Protein AF-A0A828ZW16-F1 (afdb_monomer)

Sequence (106 aa):
MQPLSSSRPSEVTFSFKDADPEKELSNQLIKENEEFAVMDPSVPLDSPTNNEVGSEIEKIVIDATVQYIMGQLDEEGFKKAVEDWKAQGGDRITQEYEEAYKAAAQ

Structure (mmCIF, N/CA/C/O backbone):
data_AF-A0A828ZW16-F1
#
_entry.id   AF-A0A828ZW16-F1
#
loop_
_atom_site.group_PDB
_atom_site.id
_atom_site.type_symbol
_atom_site.label_atom_id
_atom_site.label_alt_id
_atom_site.label_comp_id
_atom_site.label_asym_id
_atom_site.label_entity_id
_atom_site.label_seq_id
_atom_site.pdbx_PDB_ins_code
_atom_site.Cartn_x
_atom_site.Cartn_y
_atom_site.Cartn_z
_atom_site.occupancy
_atom_site.B_iso_or_equiv
_atom_site.auth_seq_id
_atom_site.auth_comp_id
_atom_site.auth_asym_id
_atom_site.auth_atom_id
_atom_site.pdbx_PDB_model_num
ATOM 1 N N . 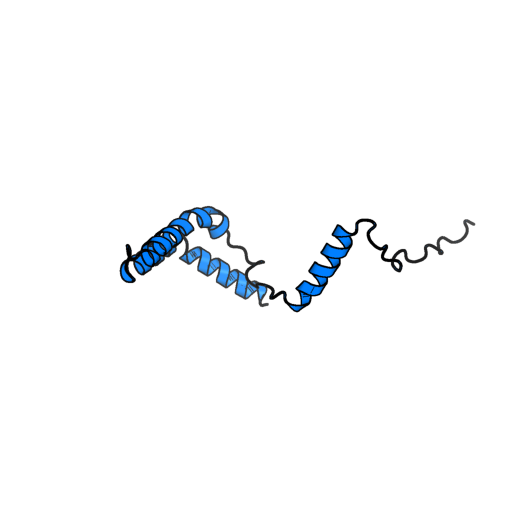MET A 1 1 ? 35.240 14.935 -58.273 1.00 38.41 1 MET A N 1
ATOM 2 C CA . MET A 1 1 ? 34.733 13.613 -57.855 1.00 38.41 1 MET A CA 1
ATOM 3 C C . MET A 1 1 ? 35.376 13.272 -56.520 1.00 38.41 1 MET A C 1
ATOM 5 O O . MET A 1 1 ? 36.554 12.942 -56.503 1.00 38.41 1 MET A O 1
ATOM 9 N N . GLN A 1 2 ? 34.672 13.473 -55.405 1.00 46.41 2 GLN A N 1
ATOM 10 C CA . GLN A 1 2 ? 35.172 13.051 -54.091 1.00 46.41 2 GLN A CA 1
ATOM 11 C C . GLN A 1 2 ? 35.062 11.519 -53.986 1.00 46.41 2 GLN A C 1
ATOM 13 O O . GLN A 1 2 ? 34.013 10.980 -54.346 1.00 46.41 2 GLN A O 1
ATOM 18 N N . PRO A 1 3 ? 36.111 10.803 -53.548 1.00 45.75 3 PRO A N 1
ATOM 19 C CA . PRO A 1 3 ? 36.060 9.353 -53.437 1.00 45.75 3 PRO A CA 1
ATOM 20 C C . PRO A 1 3 ? 35.247 8.922 -52.206 1.00 45.75 3 PRO A C 1
ATOM 22 O O . PRO A 1 3 ? 35.577 9.255 -51.074 1.00 45.75 3 PRO A O 1
ATOM 25 N N . LEU A 1 4 ? 34.165 8.191 -52.486 1.00 44.47 4 LEU A N 1
ATOM 26 C CA . LEU A 1 4 ? 33.538 7.116 -51.707 1.00 44.47 4 LEU A CA 1
ATOM 27 C C . LEU A 1 4 ? 33.628 7.206 -50.172 1.00 44.47 4 LEU A C 1
ATOM 29 O O . LEU A 1 4 ? 34.435 6.549 -49.516 1.00 44.47 4 LEU A O 1
ATOM 33 N N . SER A 1 5 ? 32.647 7.908 -49.605 1.00 50.31 5 SER A N 1
ATOM 34 C CA . SER A 1 5 ? 32.112 7.652 -48.265 1.00 50.31 5 SER A CA 1
ATOM 35 C C . SER A 1 5 ? 31.460 6.260 -48.217 1.00 50.31 5 SER A C 1
ATOM 37 O O . SER A 1 5 ? 30.242 6.148 -48.298 1.00 50.31 5 SER A O 1
ATOM 39 N N . SER A 1 6 ? 32.249 5.185 -48.147 1.00 52.78 6 SER A N 1
ATOM 40 C CA . SER A 1 6 ? 31.701 3.823 -47.990 1.00 52.78 6 SER A CA 1
ATOM 41 C C . SER A 1 6 ? 32.503 2.907 -47.064 1.00 52.78 6 SER A C 1
ATOM 43 O O . SER A 1 6 ? 32.148 1.742 -46.917 1.00 52.78 6 SER A O 1
ATOM 45 N N . SER A 1 7 ? 33.539 3.403 -46.391 1.00 54.72 7 SER A N 1
ATOM 46 C CA . SER A 1 7 ? 34.350 2.566 -45.499 1.00 54.72 7 SER A CA 1
ATOM 47 C C . SER A 1 7 ? 34.401 3.128 -44.089 1.00 54.72 7 SER A C 1
ATOM 49 O O . SER A 1 7 ? 35.480 3.299 -43.534 1.00 54.72 7 SER A O 1
ATOM 51 N N . ARG A 1 8 ? 33.240 3.412 -43.489 1.00 58.62 8 ARG A N 1
ATOM 52 C CA . ARG A 1 8 ? 33.133 3.267 -42.035 1.00 58.62 8 ARG A CA 1
ATOM 53 C C . ARG A 1 8 ? 32.758 1.806 -41.789 1.00 58.62 8 ARG A C 1
ATOM 55 O O . ARG A 1 8 ? 31.614 1.451 -42.069 1.00 58.62 8 ARG A O 1
ATOM 62 N N . PRO A 1 9 ? 33.695 0.941 -41.355 1.00 56.16 9 PRO A N 1
ATOM 63 C CA . PRO A 1 9 ? 33.322 -0.359 -40.818 1.00 56.16 9 PRO A CA 1
ATOM 64 C C . PRO A 1 9 ? 32.303 -0.116 -39.703 1.00 56.16 9 PRO A C 1
ATOM 66 O O . PRO A 1 9 ? 32.432 0.867 -38.972 1.00 56.16 9 PRO A O 1
ATOM 69 N N . SER A 1 10 ? 31.282 -0.961 -39.587 1.00 55.34 10 SER A N 1
ATOM 70 C CA . SER A 1 10 ? 30.358 -0.893 -38.457 1.00 55.34 10 SER A CA 1
ATOM 71 C C . SER A 1 10 ? 31.162 -0.974 -37.159 1.00 55.34 10 SER A C 1
ATOM 73 O O . SER A 1 10 ? 31.774 -2.002 -36.870 1.00 55.34 10 SER A O 1
ATOM 75 N N . GLU A 1 11 ? 31.168 0.109 -36.390 1.00 52.50 11 GLU A N 1
ATOM 76 C CA . GLU A 1 11 ? 31.853 0.261 -35.101 1.00 52.50 11 GLU A CA 1
ATOM 77 C C . GLU A 1 11 ? 31.112 -0.505 -33.988 1.00 52.50 11 GLU A C 1
ATOM 79 O O . GLU A 1 11 ? 30.856 0.013 -32.911 1.00 52.50 11 GLU A O 1
ATOM 84 N N . VAL A 1 12 ? 30.671 -1.735 -34.271 1.00 52.81 12 VAL A N 1
ATOM 85 C CA . VAL A 1 12 ? 29.868 -2.552 -33.348 1.00 52.81 12 VAL A CA 1
ATOM 86 C C . VAL A 1 12 ? 30.278 -4.024 -33.433 1.00 52.81 12 VAL A C 1
ATOM 88 O O . VAL A 1 12 ? 29.447 -4.915 -33.567 1.00 52.81 12 VAL A O 1
ATOM 91 N N . THR A 1 13 ? 31.578 -4.314 -33.405 1.00 50.50 13 THR A N 1
ATOM 92 C CA . THR A 1 13 ? 32.057 -5.708 -33.281 1.00 50.50 13 THR A CA 1
ATOM 93 C C . THR A 1 13 ? 33.160 -5.906 -32.246 1.00 50.50 13 THR A C 1
ATOM 95 O O . THR A 1 13 ? 33.624 -7.030 -32.081 1.00 50.50 13 THR A O 1
ATOM 98 N N . PHE A 1 14 ? 33.572 -4.866 -31.513 1.00 55.44 14 PHE A N 1
ATOM 99 C CA . PHE A 1 14 ? 34.540 -5.004 -30.422 1.00 55.44 14 PHE A CA 1
ATOM 100 C C . PHE A 1 14 ? 33.969 -4.403 -29.138 1.00 55.44 14 PHE A C 1
ATOM 102 O O . PHE A 1 14 ? 34.013 -3.196 -28.925 1.00 55.44 14 PHE A O 1
ATOM 109 N N .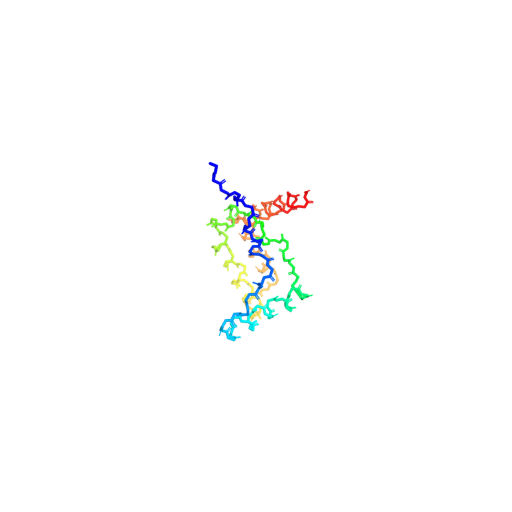 SER A 1 15 ? 33.403 -5.262 -28.289 1.00 57.38 15 SER A N 1
ATOM 110 C CA . SER A 1 15 ? 33.118 -4.901 -26.902 1.00 57.38 15 SER A CA 1
ATOM 111 C C . SER A 1 15 ? 34.456 -4.837 -26.176 1.00 57.38 15 SER A C 1
ATOM 113 O O . SER A 1 15 ? 35.098 -5.868 -25.968 1.00 57.38 15 SER A O 1
ATOM 115 N N . PHE A 1 16 ? 34.924 -3.633 -25.857 1.00 60.91 16 PHE A N 1
ATOM 116 C CA . PHE A 1 16 ? 36.130 -3.474 -25.054 1.00 60.91 16 PHE A CA 1
ATOM 117 C C . PHE A 1 16 ? 35.874 -4.043 -23.657 1.00 60.91 16 PHE A C 1
ATOM 119 O O . PHE A 1 16 ? 34.819 -3.819 -23.069 1.00 60.91 16 PHE A O 1
ATOM 126 N N . LYS A 1 17 ? 36.836 -4.813 -23.150 1.00 56.81 17 LYS A N 1
ATOM 127 C CA . LYS A 1 17 ? 36.849 -5.252 -21.756 1.00 56.81 17 LYS A CA 1
ATOM 128 C C . LYS A 1 17 ? 37.041 -3.999 -20.898 1.00 56.81 17 LYS A C 1
ATOM 130 O O . LYS A 1 17 ? 37.976 -3.241 -21.170 1.00 56.81 17 LYS A O 1
ATOM 135 N N . ASP A 1 18 ? 36.146 -3.742 -19.946 1.00 61.41 18 ASP A N 1
ATOM 136 C CA . ASP A 1 18 ? 36.262 -2.572 -19.073 1.00 61.41 18 ASP A CA 1
ATOM 137 C C . ASP A 1 18 ? 37.625 -2.599 -18.364 1.00 61.41 18 ASP A C 1
ATOM 139 O O . ASP A 1 18 ? 38.047 -3.623 -17.835 1.00 61.41 18 ASP A O 1
ATOM 143 N N . ALA A 1 19 ? 38.349 -1.476 -18.382 1.00 64.94 19 ALA A N 1
ATOM 144 C CA . ALA A 1 19 ? 39.686 -1.388 -17.782 1.00 64.94 19 ALA A CA 1
ATOM 145 C C . ALA A 1 19 ? 39.661 -1.476 -16.243 1.00 64.94 19 ALA A C 1
ATOM 147 O O . ALA A 1 19 ? 40.706 -1.617 -15.610 1.00 64.94 19 ALA A O 1
ATOM 148 N N . ASP A 1 20 ? 38.468 -1.360 -15.663 1.00 73.62 20 ASP A N 1
ATOM 149 C CA . ASP A 1 20 ? 38.212 -1.415 -14.236 1.00 73.62 20 ASP A CA 1
ATOM 150 C C . ASP A 1 20 ? 37.639 -2.799 -13.874 1.00 73.62 20 ASP A C 1
ATOM 152 O O . ASP A 1 20 ? 36.508 -3.111 -14.270 1.00 73.6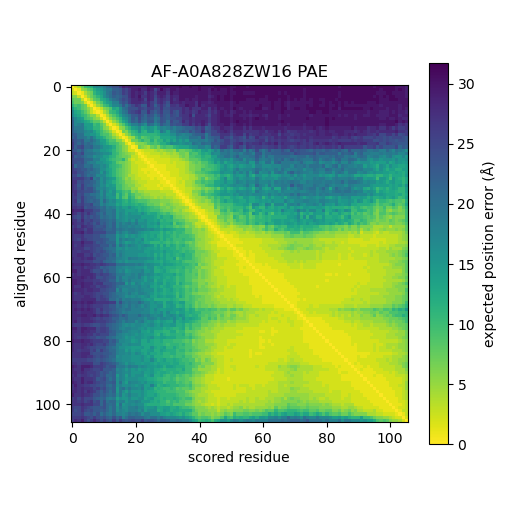2 20 ASP A O 1
ATOM 156 N N . PRO A 1 21 ? 38.394 -3.643 -13.146 1.00 77.88 21 PRO A N 1
ATOM 157 C CA . PRO A 1 21 ? 37.961 -4.995 -12.804 1.00 77.88 21 PRO A CA 1
ATOM 158 C C . PRO A 1 21 ? 36.667 -5.017 -11.977 1.00 77.88 21 PRO A C 1
ATOM 160 O O . PRO A 1 21 ? 35.932 -6.001 -12.038 1.00 77.88 21 PRO A O 1
ATOM 163 N N . GLU A 1 22 ? 36.345 -3.944 -11.247 1.00 76.12 22 GLU A N 1
ATOM 164 C CA . GLU A 1 22 ? 35.095 -3.853 -10.483 1.00 76.12 22 GLU A CA 1
ATOM 165 C C . GLU A 1 22 ? 33.876 -3.677 -11.394 1.00 76.12 22 GLU A C 1
ATOM 167 O O . GLU A 1 22 ? 32.820 -4.260 -11.144 1.00 76.12 22 GLU A O 1
ATOM 172 N N . LYS A 1 23 ? 34.019 -2.924 -12.490 1.00 76.00 23 LYS A N 1
ATOM 173 C CA . LYS A 1 23 ? 32.945 -2.750 -13.479 1.00 76.00 23 LYS A CA 1
ATOM 174 C C . LYS A 1 23 ? 32.698 -4.025 -14.263 1.00 76.00 23 LYS A C 1
ATOM 176 O O . LYS A 1 23 ? 31.546 -4.382 -14.497 1.00 76.00 23 LYS A O 1
ATOM 181 N N . GLU A 1 24 ? 33.764 -4.736 -14.617 1.00 79.25 24 GLU A N 1
ATOM 182 C CA . GLU A 1 24 ? 33.634 -6.030 -15.278 1.00 79.25 24 GLU A CA 1
ATOM 183 C C . GLU A 1 24 ? 32.938 -7.052 -14.368 1.00 79.25 24 GLU A C 1
ATOM 185 O O . GLU A 1 24 ? 32.022 -7.741 -14.816 1.00 79.25 24 GLU A O 1
ATOM 190 N N . LEU A 1 25 ? 33.310 -7.097 -13.084 1.00 80.38 25 LEU A N 1
ATOM 191 C CA . LEU A 1 25 ? 32.654 -7.951 -12.096 1.00 80.38 25 LEU A CA 1
ATOM 192 C C . LEU A 1 25 ? 31.179 -7.571 -11.910 1.00 80.38 25 LEU A C 1
ATOM 194 O O . LEU A 1 25 ? 30.322 -8.448 -11.911 1.00 80.38 25 LEU A O 1
ATOM 198 N N . SER A 1 26 ? 30.865 -6.278 -11.811 1.00 80.75 26 SER A N 1
ATOM 199 C CA . SER A 1 26 ? 29.482 -5.793 -11.735 1.00 80.75 26 SER A CA 1
ATOM 200 C C . SER A 1 26 ? 28.654 -6.245 -12.943 1.00 80.75 26 SER A C 1
ATOM 202 O O . SER A 1 26 ? 27.572 -6.803 -12.780 1.00 80.75 26 SER A O 1
ATOM 204 N N . ASN A 1 27 ? 29.189 -6.099 -14.159 1.00 81.56 27 ASN A N 1
ATOM 205 C CA . ASN A 1 27 ? 28.510 -6.520 -15.386 1.00 81.56 27 ASN A CA 1
ATOM 206 C C . ASN A 1 27 ? 28.298 -8.044 -15.446 1.00 81.56 27 ASN A C 1
ATOM 208 O O . ASN A 1 27 ? 27.254 -8.499 -15.913 1.00 81.56 27 ASN A O 1
ATOM 212 N N . GLN A 1 28 ? 29.262 -8.836 -14.964 1.00 82.62 28 GLN A N 1
ATOM 213 C CA . GLN A 1 28 ? 29.116 -10.292 -14.849 1.00 82.62 28 GLN A CA 1
ATOM 214 C C . GLN A 1 28 ? 28.021 -10.662 -13.845 1.00 82.62 28 GLN A C 1
ATOM 216 O O . GLN A 1 28 ? 27.138 -11.442 -14.183 1.00 82.62 28 GLN A O 1
ATOM 221 N N . LEU A 1 29 ? 28.020 -10.044 -12.662 1.00 83.06 29 LEU A N 1
ATOM 222 C CA . LEU A 1 29 ? 27.017 -10.289 -11.624 1.00 83.06 29 LEU A CA 1
ATOM 223 C C . LEU A 1 29 ? 25.609 -9.864 -12.057 1.00 83.06 29 LEU A C 1
ATOM 225 O O . LEU A 1 29 ? 24.648 -10.560 -11.751 1.00 83.06 29 LEU A O 1
ATOM 229 N N . ILE A 1 30 ? 25.467 -8.755 -12.790 1.00 81.69 30 ILE A N 1
ATOM 230 C CA . ILE A 1 30 ? 24.179 -8.342 -13.372 1.00 81.69 30 ILE A CA 1
ATOM 231 C C . ILE A 1 30 ? 23.674 -9.419 -14.335 1.00 81.69 30 ILE A C 1
ATOM 233 O O . ILE A 1 30 ? 22.520 -9.823 -14.233 1.00 81.69 30 ILE A O 1
ATOM 237 N N . LYS A 1 31 ? 24.544 -9.923 -15.217 1.00 81.69 31 LYS A N 1
ATOM 238 C CA . LYS A 1 31 ? 24.192 -10.956 -16.195 1.00 81.69 31 LYS A CA 1
ATOM 239 C C . LYS A 1 31 ? 23.852 -12.299 -15.546 1.00 81.69 31 LYS A C 1
ATOM 241 O O . LYS A 1 31 ? 22.917 -12.959 -15.975 1.00 81.69 31 LYS A O 1
ATOM 246 N N . GLU A 1 32 ? 24.589 -12.707 -14.518 1.00 82.50 32 GLU A N 1
ATOM 247 C CA . GLU A 1 32 ? 24.265 -13.907 -13.737 1.00 82.50 32 GLU A CA 1
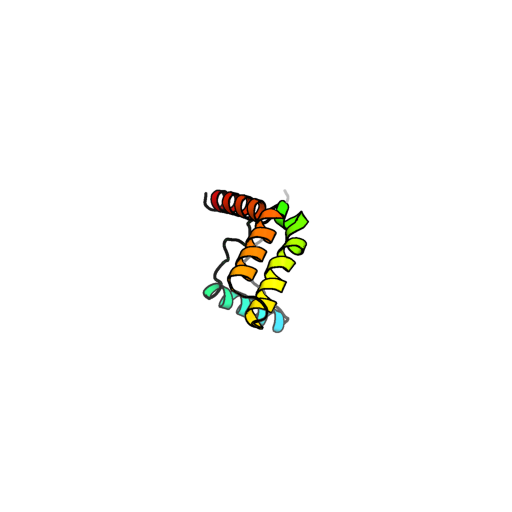ATOM 248 C C . GLU A 1 32 ? 22.936 -13.739 -12.989 1.00 82.50 32 GLU A C 1
ATOM 250 O O . GL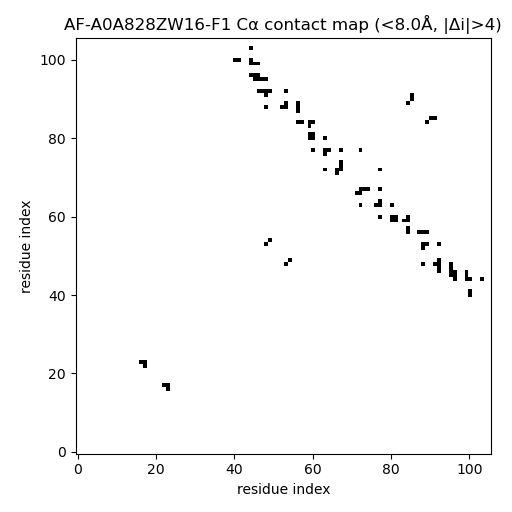U A 1 32 ? 22.130 -14.666 -12.936 1.00 82.50 32 GLU A O 1
ATOM 255 N N . ASN A 1 33 ? 22.661 -12.540 -12.469 1.00 81.31 33 ASN A N 1
ATOM 256 C CA . ASN A 1 33 ? 21.402 -12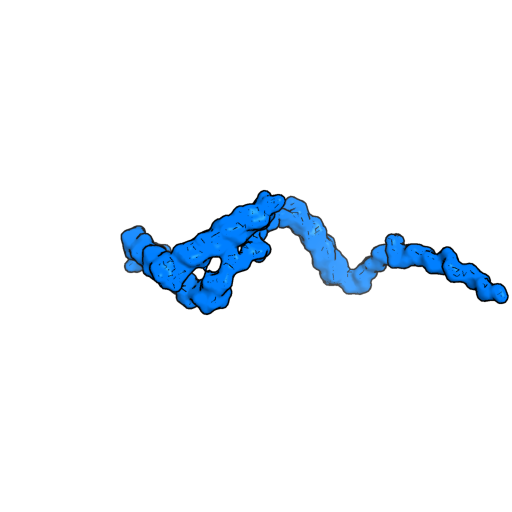.238 -11.797 1.00 81.31 33 ASN A CA 1
ATOM 257 C C . ASN A 1 33 ? 20.192 -12.249 -12.739 1.00 81.31 33 ASN A C 1
ATOM 259 O O . ASN A 1 33 ? 19.094 -12.503 -12.251 1.00 81.31 33 ASN A O 1
ATOM 263 N N . GLU A 1 34 ? 20.347 -12.029 -14.052 1.00 77.69 34 GLU A N 1
ATOM 264 C CA . GLU A 1 34 ? 19.232 -12.126 -15.014 1.00 77.69 34 GLU A CA 1
ATOM 265 C C . GLU A 1 34 ? 18.543 -13.501 -14.967 1.00 77.69 34 GLU A C 1
ATOM 267 O O . GLU A 1 34 ? 17.328 -13.577 -15.133 1.00 77.69 34 GLU A O 1
ATOM 272 N N . GLU A 1 35 ? 19.278 -14.582 -14.675 1.00 77.50 35 GLU A N 1
ATOM 273 C CA . GLU A 1 35 ? 18.714 -15.938 -14.567 1.00 77.50 35 GLU A CA 1
ATOM 274 C C . GLU A 1 35 ? 17.865 -16.143 -13.299 1.00 77.50 35 GLU A C 1
ATOM 276 O O . GLU A 1 35 ? 17.005 -17.026 -13.260 1.00 77.50 35 GLU A O 1
ATOM 281 N N . PHE A 1 36 ? 18.082 -15.321 -12.268 1.00 77.94 36 PHE A N 1
ATOM 282 C CA . PHE A 1 36 ? 17.376 -15.381 -10.982 1.00 77.94 36 PHE A CA 1
ATOM 283 C C . PHE A 1 36 ? 16.389 -14.226 -10.783 1.00 77.94 36 PHE A C 1
ATOM 285 O O . PHE A 1 36 ? 15.601 -14.241 -9.834 1.00 77.94 36 PHE A O 1
ATOM 292 N N . ALA A 1 37 ? 16.429 -13.220 -11.656 1.00 74.19 37 ALA A N 1
ATOM 293 C CA . ALA A 1 37 ? 15.596 -12.038 -11.568 1.00 74.19 37 ALA A CA 1
ATOM 294 C C . ALA A 1 37 ? 14.138 -12.397 -11.876 1.00 74.19 37 ALA A C 1
ATOM 296 O O . ALA A 1 37 ? 13.738 -12.587 -13.024 1.00 74.19 37 ALA A O 1
ATOM 297 N N . VAL A 1 38 ? 13.314 -12.453 -10.832 1.00 74.50 38 VAL A N 1
ATOM 298 C CA . VAL A 1 38 ? 11.860 -12.450 -10.986 1.00 74.50 38 VAL A CA 1
ATOM 299 C C . VAL A 1 38 ? 11.423 -10.999 -11.103 1.00 74.50 38 VAL A C 1
ATOM 301 O O . VAL A 1 38 ? 11.535 -10.228 -10.152 1.00 74.50 38 VAL A O 1
ATOM 304 N N . M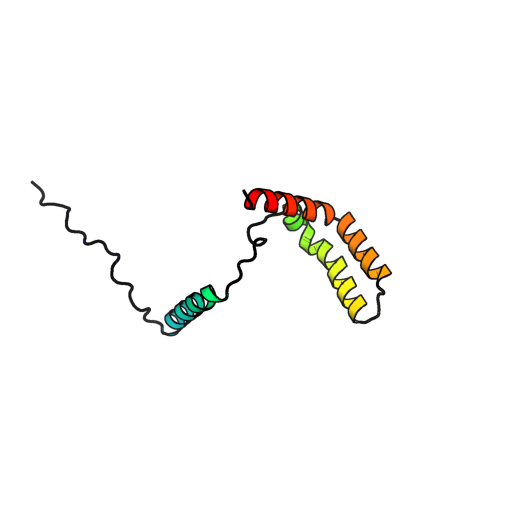ET A 1 39 ? 10.964 -10.619 -12.293 1.00 69.31 39 MET A N 1
ATOM 305 C CA . MET A 1 39 ? 10.519 -9.257 -12.556 1.00 69.31 39 MET A CA 1
ATOM 306 C C . MET A 1 39 ? 9.175 -9.019 -11.869 1.00 69.31 39 MET A C 1
ATOM 308 O O . MET A 1 39 ? 8.207 -9.739 -12.120 1.00 69.31 39 MET A O 1
ATOM 312 N N . ASP A 1 40 ? 9.128 -8.026 -10.987 1.00 72.50 40 ASP A N 1
ATOM 313 C CA . ASP A 1 40 ? 7.908 -7.649 -10.285 1.00 72.50 40 ASP A CA 1
ATOM 314 C C . ASP A 1 40 ? 6.986 -6.862 -11.244 1.00 72.50 40 ASP A C 1
ATOM 316 O O . ASP A 1 40 ? 7.354 -5.773 -11.697 1.00 72.50 40 ASP A O 1
ATOM 320 N N . PRO A 1 41 ? 5.795 -7.396 -11.582 1.00 72.31 41 PRO A N 1
ATOM 321 C CA . PRO A 1 41 ? 4.874 -6.770 -12.528 1.00 72.31 41 PRO A CA 1
ATOM 322 C C . PRO A 1 41 ? 4.214 -5.498 -11.980 1.00 72.31 41 PRO A C 1
ATOM 324 O O . PRO A 1 41 ? 3.544 -4.802 -12.740 1.00 72.31 41 PRO A O 1
ATOM 327 N N . SER A 1 42 ? 4.379 -5.194 -10.688 1.00 71.00 42 SER A N 1
ATOM 328 C CA . SER A 1 42 ? 3.852 -3.983 -10.056 1.00 71.00 42 SER A CA 1
ATOM 329 C C . SER A 1 42 ? 4.788 -2.774 -10.168 1.00 71.00 42 SER A C 1
ATOM 331 O O . SER A 1 42 ? 4.325 -1.643 -10.063 1.00 71.00 42 SER A O 1
ATOM 333 N N . VAL A 1 43 ? 6.077 -2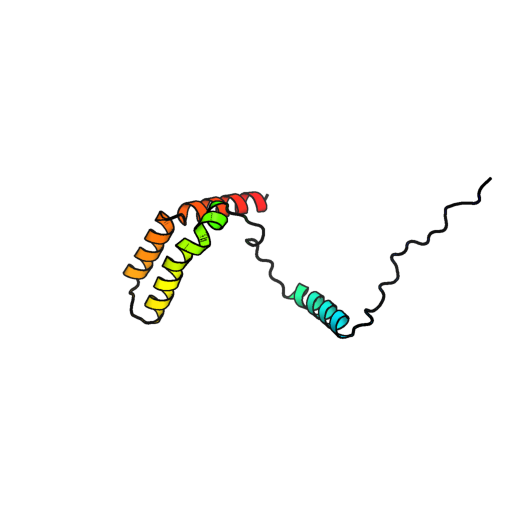.988 -10.470 1.00 71.94 43 VAL A N 1
ATOM 334 C CA . VAL A 1 43 ? 7.092 -1.925 -10.613 1.00 71.94 43 VAL A CA 1
ATOM 335 C C . VAL A 1 43 ? 6.726 -0.836 -11.634 1.00 71.94 43 VAL A C 1
ATOM 337 O O . VAL A 1 43 ? 6.976 0.331 -11.341 1.00 71.94 43 VAL A O 1
ATOM 340 N N . PRO A 1 44 ? 6.163 -1.143 -12.821 1.00 76.69 44 PRO A N 1
ATOM 341 C CA . PRO A 1 44 ? 5.768 -0.104 -13.771 1.00 76.69 44 PRO A CA 1
ATOM 342 C C . PRO A 1 44 ? 4.397 0.518 -13.468 1.00 76.69 44 PRO A C 1
ATOM 344 O O . PRO A 1 44 ? 3.970 1.401 -14.211 1.00 76.69 44 PRO A O 1
ATOM 347 N N . LEU A 1 45 ? 3.672 0.040 -12.452 1.00 82.88 45 LEU A N 1
ATOM 348 C CA . LEU A 1 45 ? 2.329 0.527 -12.160 1.00 82.88 45 LEU A CA 1
ATOM 349 C C . LEU A 1 45 ? 2.404 1.820 -11.355 1.00 82.88 45 LEU A C 1
ATOM 351 O O . LEU A 1 45 ? 3.152 1.919 -10.383 1.00 82.88 45 LEU A O 1
ATOM 355 N N . ASP A 1 46 ? 1.586 2.791 -11.743 1.00 80.50 46 ASP A N 1
ATOM 356 C CA . ASP A 1 46 ? 1.535 4.096 -11.099 1.00 80.50 46 ASP A CA 1
ATOM 357 C C . ASP A 1 46 ? 0.153 4.348 -10.492 1.00 80.50 46 ASP A C 1
ATOM 359 O O . ASP A 1 46 ? -0.872 3.949 -11.048 1.00 80.50 46 ASP A O 1
ATOM 363 N N . SER A 1 47 ? 0.139 5.022 -9.345 1.00 85.56 47 SER A N 1
ATOM 364 C CA . SER A 1 47 ? -1.067 5.430 -8.628 1.00 85.56 47 SER A CA 1
ATOM 365 C C . SER A 1 47 ? -0.883 6.880 -8.173 1.00 85.56 47 SER A C 1
ATOM 367 O O . SER A 1 47 ? -0.084 7.144 -7.267 1.00 85.56 47 SER A O 1
ATOM 369 N N . PRO A 1 48 ? -1.616 7.842 -8.767 1.00 88.62 48 PRO A N 1
ATOM 370 C CA . PRO A 1 48 ? -1.572 9.240 -8.348 1.00 88.62 48 PRO A CA 1
ATOM 371 C C . PRO A 1 48 ? -1.859 9.414 -6.856 1.00 88.62 48 PRO A C 1
ATOM 373 O O . PRO A 1 48 ? -1.156 10.157 -6.174 1.00 88.62 48 PRO A O 1
ATOM 376 N N . THR A 1 49 ? -2.837 8.677 -6.324 1.00 87.25 49 THR A N 1
ATOM 377 C CA . THR A 1 49 ? -3.189 8.762 -4.904 1.00 87.25 49 THR A CA 1
ATOM 378 C C . THR A 1 49 ? -2.062 8.224 -4.019 1.00 87.25 49 THR A C 1
ATOM 380 O O . THR A 1 49 ? -1.768 8.805 -2.973 1.00 87.25 49 THR A O 1
ATOM 383 N N . ASN A 1 50 ? -1.380 7.153 -4.436 1.00 88.69 50 ASN A N 1
ATOM 384 C CA . ASN A 1 50 ? -0.246 6.620 -3.685 1.00 88.69 50 ASN A CA 1
ATOM 385 C C . ASN A 1 50 ? 0.931 7.606 -3.664 1.00 88.69 50 ASN A C 1
ATOM 387 O O . ASN A 1 50 ? 1.566 7.791 -2.626 1.00 88.69 50 ASN A O 1
ATOM 391 N N . ASN A 1 51 ? 1.168 8.301 -4.777 1.00 89.38 51 ASN A N 1
ATOM 392 C CA . ASN A 1 51 ? 2.210 9.324 -4.871 1.00 89.38 51 ASN A CA 1
ATOM 393 C C . ASN A 1 51 ? 1.932 10.535 -3.966 1.00 89.38 51 ASN A C 1
ATOM 395 O O . ASN A 1 51 ? 2.869 11.137 -3.443 1.00 89.38 51 ASN A O 1
ATOM 399 N N . GLU A 1 52 ? 0.662 10.896 -3.776 1.00 90.81 52 GLU A N 1
ATOM 400 C CA . GLU A 1 52 ? 0.268 12.057 -2.973 1.00 90.81 52 GLU A CA 1
ATOM 401 C C . GLU A 1 52 ? 0.206 11.761 -1.470 1.00 90.81 52 GLU A C 1
ATOM 403 O O . GLU A 1 52 ? 0.741 12.535 -0.675 1.00 90.81 52 GLU A O 1
ATOM 408 N N . VAL A 1 53 ? -0.445 10.662 -1.070 1.00 91.81 53 VAL A N 1
ATOM 409 C CA . VAL A 1 53 ? -0.764 10.385 0.346 1.00 91.81 53 VAL A CA 1
ATOM 410 C C . VAL A 1 53 ? -0.303 9.014 0.839 1.00 91.81 53 VAL A C 1
ATOM 412 O O . VAL A 1 53 ? -0.405 8.732 2.033 1.00 91.81 53 VAL A O 1
ATOM 415 N N . GLY A 1 54 ? 0.239 8.164 -0.039 1.00 90.44 54 GLY A N 1
ATOM 416 C CA . GLY A 1 54 ? 0.588 6.773 0.273 1.00 90.44 54 GLY A CA 1
ATOM 417 C C . GLY A 1 54 ? 1.506 6.640 1.486 1.00 90.44 54 GLY A C 1
ATOM 418 O O . GLY A 1 54 ? 1.168 5.954 2.448 1.00 90.44 54 GLY A O 1
ATOM 419 N N . SER A 1 55 ? 2.616 7.384 1.496 1.00 92.44 55 SER A N 1
ATOM 420 C CA . SER A 1 55 ? 3.598 7.354 2.597 1.00 92.44 55 SER A CA 1
ATOM 421 C C . SER A 1 55 ? 3.050 7.823 3.954 1.00 92.44 55 SER A C 1
ATOM 423 O O . SER A 1 55 ? 3.601 7.487 5.006 1.00 92.44 55 SER A O 1
ATOM 425 N N . GLU A 1 56 ? 1.985 8.629 3.955 1.00 93.50 56 GLU A N 1
ATOM 426 C CA . GLU A 1 56 ? 1.339 9.088 5.182 1.00 93.50 56 GLU A CA 1
ATOM 427 C C . GLU A 1 56 ? 0.435 7.996 5.743 1.00 93.50 56 GLU A C 1
ATOM 429 O O . GLU A 1 56 ? 0.589 7.605 6.902 1.00 93.50 56 GLU A O 1
ATOM 434 N N . ILE A 1 57 ? -0.463 7.469 4.909 1.00 94.69 57 ILE A N 1
ATOM 435 C CA . ILE A 1 57 ? -1.439 6.469 5.341 1.00 94.69 57 ILE A CA 1
ATOM 436 C C . ILE A 1 57 ? -0.772 5.121 5.645 1.00 94.69 57 ILE A C 1
ATOM 438 O O . ILE A 1 57 ? -1.219 4.408 6.538 1.00 94.69 57 ILE A O 1
ATOM 442 N N . GLU A 1 58 ? 0.337 4.778 4.982 1.00 94.12 58 GLU A N 1
ATOM 443 C CA . GLU A 1 58 ? 1.083 3.531 5.211 1.00 94.12 58 GLU A CA 1
ATOM 444 C C . GLU A 1 58 ? 1.502 3.356 6.681 1.00 94.12 58 GLU A C 1
ATOM 446 O O . GLU A 1 58 ? 1.464 2.246 7.219 1.00 94.12 58 GLU A O 1
ATOM 451 N N . LYS A 1 59 ? 1.808 4.460 7.376 1.00 94.88 59 LYS A N 1
ATOM 452 C CA . LYS A 1 59 ? 2.188 4.444 8.798 1.00 94.88 59 LYS A CA 1
ATOM 453 C C . LYS A 1 59 ? 1.134 3.790 9.685 1.00 94.88 59 LYS A C 1
ATOM 455 O O . LYS A 1 59 ? 1.495 3.111 10.638 1.00 94.88 59 LYS A O 1
ATOM 460 N N . ILE A 1 60 ? -0.148 3.934 9.344 1.00 94.19 60 ILE A N 1
ATOM 461 C CA . ILE A 1 60 ? -1.266 3.328 10.082 1.00 94.19 60 ILE A CA 1
ATOM 462 C C . ILE A 1 60 ? -1.088 1.810 10.152 1.00 94.19 60 ILE A C 1
ATOM 464 O O . ILE A 1 60 ? -1.205 1.205 11.218 1.00 94.19 60 ILE A O 1
ATOM 468 N N . VAL A 1 61 ? -0.773 1.197 9.010 1.00 94.44 61 VAL A N 1
ATOM 469 C CA . VAL A 1 61 ? -0.624 -0.255 8.893 1.00 94.44 61 VAL A CA 1
ATOM 470 C C . VAL A 1 61 ? 0.720 -0.706 9.460 1.00 94.44 61 VAL A C 1
ATOM 472 O O . VAL A 1 61 ? 0.774 -1.738 10.130 1.00 94.44 61 VAL A O 1
ATOM 475 N N . ILE A 1 62 ? 1.796 0.063 9.258 1.00 96.06 62 ILE A N 1
ATOM 476 C CA . ILE A 1 62 ? 3.120 -0.240 9.827 1.00 96.06 62 ILE A CA 1
ATOM 477 C C . ILE A 1 62 ? 3.054 -0.270 11.357 1.00 96.06 62 ILE A C 1
ATOM 479 O O . ILE A 1 62 ? 3.461 -1.260 11.970 1.00 96.06 62 ILE A O 1
ATOM 483 N N . ASP A 1 63 ? 2.497 0.768 11.978 1.00 95.69 63 ASP A N 1
ATOM 484 C CA . ASP A 1 63 ? 2.395 0.860 13.434 1.00 95.69 63 ASP A CA 1
ATOM 485 C C . ASP A 1 63 ? 1.514 -0.260 13.995 1.00 95.69 63 ASP A C 1
ATOM 487 O O . ASP A 1 63 ? 1.884 -0.908 14.979 1.00 95.69 63 ASP A O 1
ATOM 491 N N . ALA A 1 64 ? 0.387 -0.553 13.336 1.00 95.69 64 ALA A N 1
ATOM 492 C CA . ALA A 1 64 ? -0.481 -1.664 13.710 1.00 95.69 64 ALA A CA 1
ATOM 493 C C . ALA A 1 64 ? 0.229 -3.022 13.590 1.00 95.69 64 ALA A C 1
ATOM 495 O O . ALA A 1 64 ? 0.080 -3.871 14.467 1.00 95.69 64 ALA A O 1
ATOM 496 N N . THR A 1 65 ? 1.046 -3.220 12.552 1.00 95.19 65 THR A N 1
ATOM 497 C CA . THR A 1 65 ? 1.834 -4.447 12.354 1.00 95.19 65 THR A CA 1
ATOM 498 C C . THR A 1 65 ? 2.842 -4.632 13.482 1.00 95.19 65 THR A C 1
ATOM 500 O O . THR A 1 65 ? 2.936 -5.710 14.069 1.00 95.19 65 THR A O 1
ATOM 503 N N . VAL A 1 66 ? 3.574 -3.571 13.828 1.00 96.88 66 VAL A N 1
ATOM 504 C CA . VAL A 1 66 ? 4.562 -3.595 14.912 1.00 96.88 66 VAL A CA 1
ATOM 505 C C . VAL A 1 66 ? 3.883 -3.897 16.250 1.00 96.88 66 VAL A C 1
ATOM 507 O O . VAL A 1 66 ? 4.339 -4.773 16.987 1.00 96.88 66 VAL A O 1
ATOM 510 N N . GLN A 1 67 ? 2.756 -3.247 16.546 1.00 95.25 67 GLN A N 1
ATOM 511 C CA . GLN A 1 67 ? 1.990 -3.500 17.771 1.00 95.25 67 GLN A CA 1
ATOM 512 C C . GLN A 1 67 ? 1.407 -4.919 17.817 1.00 95.25 67 GLN A C 1
ATOM 514 O O . GLN A 1 67 ? 1.436 -5.547 18.877 1.00 95.25 67 GLN A O 1
ATOM 519 N N . TYR A 1 68 ? 0.940 -5.453 16.685 1.00 95.06 68 TYR A N 1
ATOM 520 C CA . TYR A 1 68 ? 0.430 -6.822 16.584 1.00 95.06 68 TYR A CA 1
ATOM 521 C C . TYR A 1 68 ? 1.531 -7.857 16.851 1.00 95.06 68 TYR A C 1
ATOM 523 O O . TYR A 1 68 ? 1.351 -8.763 17.662 1.00 95.06 68 TYR A O 1
ATOM 531 N N . ILE A 1 69 ? 2.718 -7.676 16.259 1.00 94.69 69 ILE A N 1
ATOM 532 C CA . ILE A 1 69 ? 3.882 -8.551 16.490 1.00 94.69 69 ILE A CA 1
ATOM 533 C C . ILE A 1 69 ? 4.327 -8.512 17.958 1.00 94.69 69 ILE A C 1
ATOM 535 O O . ILE A 1 69 ? 4.690 -9.542 18.524 1.00 94.69 69 ILE A O 1
ATOM 539 N N . MET A 1 70 ? 4.281 -7.340 18.595 1.00 95.19 70 MET A N 1
ATOM 540 C CA . MET A 1 70 ? 4.607 -7.189 20.017 1.00 95.19 70 MET A CA 1
ATOM 541 C C . MET A 1 70 ? 3.507 -7.708 20.961 1.00 95.19 70 MET A C 1
ATOM 543 O O . MET A 1 70 ? 3.703 -7.688 22.177 1.00 95.19 70 MET A O 1
ATOM 547 N N . GLY A 1 71 ? 2.358 -8.151 20.439 1.00 94.19 71 GLY A N 1
ATOM 548 C CA . GLY A 1 71 ? 1.208 -8.594 21.234 1.00 94.19 71 GLY A CA 1
ATOM 549 C C . GLY A 1 71 ? 0.471 -7.461 21.958 1.00 94.19 71 GLY A C 1
ATOM 550 O O . GLY A 1 71 ? -0.256 -7.717 22.915 1.00 94.19 71 GLY A O 1
ATOM 551 N N . GLN A 1 72 ? 0.680 -6.210 21.537 1.00 94.38 72 GLN A N 1
ATOM 552 C CA . GLN A 1 72 ? -0.003 -5.018 22.060 1.00 94.38 72 GLN A CA 1
ATOM 553 C C . GLN A 1 72 ? -1.324 -4.732 21.334 1.00 94.38 72 GLN A C 1
ATOM 555 O O . GLN A 1 72 ? -2.164 -4.002 21.857 1.00 94.38 72 GLN A O 1
ATOM 560 N N . LEU A 1 73 ? -1.497 -5.311 20.145 1.00 94.38 73 LEU A N 1
ATOM 561 C CA . LEU A 1 73 ? -2.696 -5.240 19.321 1.00 94.38 73 LEU A CA 1
ATOM 562 C C . LEU A 1 73 ? -3.163 -6.664 19.012 1.00 94.38 73 LEU A C 1
ATOM 564 O O . LEU A 1 73 ? -2.340 -7.548 18.777 1.00 94.38 73 LEU A O 1
ATOM 568 N N . ASP A 1 74 ? -4.472 -6.886 19.009 1.00 94.06 74 ASP A N 1
ATOM 569 C CA . ASP A 1 74 ? -5.084 -8.146 18.596 1.00 94.06 74 ASP A CA 1
ATOM 570 C C . ASP A 1 74 ? -5.511 -8.108 17.119 1.00 94.06 74 ASP A C 1
ATOM 572 O O . ASP A 1 74 ? -5.337 -7.114 16.408 1.00 94.06 74 ASP A O 1
ATOM 576 N N . GLU A 1 75 ? -6.046 -9.224 16.621 1.00 93.75 75 GLU A N 1
ATOM 577 C CA . GLU A 1 75 ? -6.434 -9.349 15.211 1.00 93.75 75 GLU A CA 1
ATOM 578 C C . GLU A 1 75 ? -7.549 -8.357 14.836 1.00 93.75 75 GLU A C 1
ATOM 580 O O . GLU A 1 75 ? -7.577 -7.839 13.720 1.00 93.75 75 GLU A O 1
ATOM 585 N N . GLU A 1 76 ? -8.463 -8.066 15.765 1.00 96.00 76 GLU A N 1
ATOM 586 C CA . GLU A 1 76 ? -9.553 -7.112 15.549 1.00 96.00 76 GLU A CA 1
ATOM 587 C C . GLU A 1 76 ? -9.026 -5.675 15.454 1.00 96.00 76 GLU A C 1
ATOM 589 O O . GLU A 1 76 ? -9.394 -4.938 14.535 1.00 96.00 76 GLU A O 1
ATOM 594 N N . GLY A 1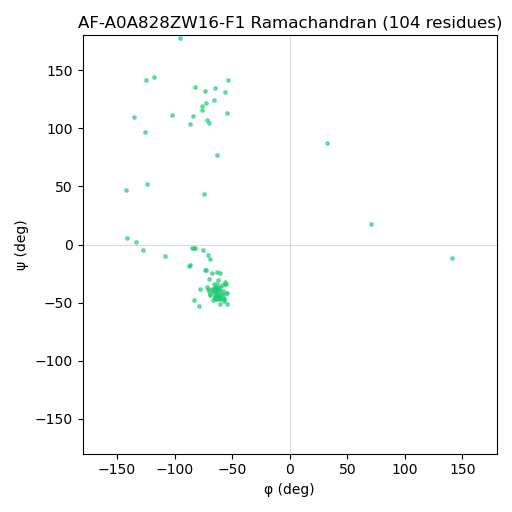 77 ? -8.099 -5.298 16.336 1.00 94.12 77 GLY A N 1
ATOM 595 C CA . GLY A 1 77 ? -7.407 -4.017 16.278 1.00 94.12 77 GLY A CA 1
ATOM 596 C C . GLY A 1 77 ? -6.606 -3.837 14.988 1.00 94.12 77 GLY A C 1
ATOM 597 O O . GLY A 1 77 ? -6.656 -2.766 14.381 1.00 94.12 77 GLY A O 1
ATOM 598 N N . PHE A 1 78 ? -5.933 -4.890 14.513 1.00 95.69 78 PHE A N 1
ATOM 599 C CA . PHE A 1 78 ? -5.226 -4.851 13.230 1.00 95.69 78 PHE A CA 1
ATOM 600 C C . PHE A 1 78 ? -6.192 -4.667 12.053 1.00 95.69 78 PHE A C 1
ATOM 602 O O . PHE A 1 78 ? -5.970 -3.813 11.195 1.00 95.69 78 PHE A O 1
ATOM 609 N N . LYS A 1 79 ? -7.312 -5.404 12.031 1.00 95.62 79 LYS A N 1
ATOM 610 C CA . LYS A 1 79 ? -8.356 -5.234 11.004 1.00 95.62 79 LYS A CA 1
ATOM 611 C C . LYS A 1 79 ? -8.908 -3.815 10.985 1.00 95.62 79 LYS A C 1
ATOM 613 O O . LYS A 1 79 ? -9.106 -3.263 9.909 1.00 95.62 79 LYS A O 1
ATOM 618 N N . LYS A 1 80 ? -9.110 -3.202 12.153 1.00 96.94 80 LYS A N 1
ATOM 619 C CA . LYS A 1 80 ? -9.551 -1.809 12.235 1.00 96.94 80 LYS A CA 1
ATOM 620 C C . LYS A 1 80 ? -8.536 -0.846 11.618 1.00 96.94 80 LYS A C 1
ATOM 622 O O . LYS A 1 80 ? -8.936 0.013 10.845 1.00 96.94 80 LYS A O 1
ATOM 627 N N . ALA A 1 81 ? -7.245 -1.023 11.893 1.00 95.81 81 ALA A N 1
ATOM 628 C CA . ALA A 1 81 ? -6.200 -0.205 11.278 1.00 95.81 81 ALA A CA 1
ATOM 629 C C . ALA A 1 81 ? -6.183 -0.339 9.743 1.00 95.81 81 ALA A C 1
ATOM 631 O O . ALA A 1 81 ? -5.982 0.646 9.037 1.00 95.81 81 ALA A O 1
ATOM 632 N N . VAL A 1 82 ? -6.456 -1.539 9.216 1.00 95.19 82 VAL A N 1
ATOM 633 C CA . VAL A 1 82 ? -6.613 -1.760 7.769 1.00 95.19 82 VAL A CA 1
ATOM 634 C C . VAL A 1 82 ? -7.837 -1.022 7.216 1.00 95.19 82 VAL A C 1
ATOM 636 O O . VAL A 1 82 ? -7.743 -0.407 6.158 1.00 95.19 82 VAL A O 1
ATOM 639 N N . GLU A 1 83 ? -8.974 -1.039 7.913 1.00 96.75 83 GLU A N 1
ATOM 640 C CA . GLU A 1 83 ? -10.161 -0.271 7.503 1.00 96.75 83 GLU A CA 1
ATOM 641 C C . GLU A 1 83 ? -9.918 1.248 7.563 1.00 96.75 83 GLU A C 1
ATOM 643 O O . GLU A 1 83 ? -10.306 1.974 6.648 1.00 96.75 83 GLU A O 1
ATOM 648 N N . ASP A 1 84 ? -9.202 1.734 8.580 1.00 95.50 84 ASP A N 1
ATOM 649 C CA . ASP A 1 84 ? -8.816 3.144 8.696 1.00 95.50 84 ASP A CA 1
ATOM 650 C C . ASP A 1 84 ? -7.849 3.563 7.570 1.00 95.50 84 ASP A C 1
ATOM 652 O O . ASP A 1 84 ? -7.948 4.679 7.052 1.00 95.50 84 ASP A O 1
ATOM 656 N N . TRP A 1 85 ? -6.940 2.673 7.154 1.00 96.44 85 TRP A N 1
ATOM 657 C CA . TRP A 1 85 ? -6.066 2.872 5.991 1.00 96.44 85 TRP A CA 1
ATOM 658 C C . TRP A 1 85 ? -6.860 2.943 4.681 1.00 96.44 85 TRP A C 1
ATOM 660 O O . TRP A 1 85 ? -6.660 3.862 3.880 1.00 96.44 85 TRP A O 1
ATOM 670 N N . LYS A 1 86 ? -7.811 2.020 4.478 1.00 94.25 86 LYS A N 1
ATOM 671 C CA . LYS A 1 86 ? -8.705 2.019 3.308 1.00 94.25 86 LYS A CA 1
ATOM 672 C C . LYS A 1 86 ? -9.476 3.329 3.195 1.00 94.25 86 LYS A C 1
ATOM 674 O O . LYS A 1 86 ? -9.451 3.968 2.141 1.00 94.25 86 LYS A O 1
ATOM 679 N N . ALA A 1 87 ? -10.074 3.767 4.304 1.00 95.06 87 ALA A N 1
ATOM 680 C CA . ALA A 1 87 ? -10.866 4.989 4.379 1.00 95.06 87 ALA A CA 1
ATOM 681 C C . ALA A 1 87 ? -10.053 6.262 4.081 1.00 95.06 87 ALA A C 1
ATOM 683 O O . ALA A 1 87 ? -10.602 7.227 3.549 1.00 95.06 87 ALA A O 1
ATOM 684 N N . GLN A 1 88 ? -8.755 6.272 4.396 1.00 93.12 88 GLN A N 1
ATOM 685 C CA . GLN A 1 88 ? -7.874 7.427 4.179 1.00 93.12 88 GLN A CA 1
ATOM 686 C C . GLN A 1 88 ? -7.281 7.514 2.767 1.00 93.12 88 GLN A C 1
ATOM 688 O O . GLN A 1 88 ? -6.614 8.493 2.446 1.00 93.12 88 GLN A O 1
ATOM 693 N N . GLY A 1 89 ? -7.559 6.540 1.898 1.00 91.31 89 GLY A N 1
ATOM 694 C CA . GLY A 1 89 ? -7.107 6.562 0.505 1.00 91.31 89 GLY A CA 1
ATOM 695 C C . GLY A 1 89 ? -6.668 5.204 -0.025 1.00 91.31 89 GLY A C 1
ATOM 696 O O . GLY A 1 89 ? -6.542 5.053 -1.238 1.00 91.31 89 GLY A O 1
ATOM 697 N N . GLY A 1 90 ? -6.503 4.204 0.847 1.00 91.94 90 GLY A N 1
ATOM 698 C CA . GLY A 1 90 ? -6.086 2.859 0.459 1.00 91.94 90 GLY A CA 1
ATOM 699 C C . GLY A 1 90 ? -7.028 2.176 -0.538 1.00 91.94 90 GLY A C 1
ATOM 700 O O . GLY A 1 90 ? -6.564 1.495 -1.452 1.00 91.94 90 GLY A O 1
ATOM 701 N N . ASP A 1 91 ? -8.341 2.416 -0.443 1.00 94.88 91 ASP A N 1
ATOM 702 C CA . ASP A 1 91 ? -9.305 1.878 -1.417 1.00 94.88 91 ASP A CA 1
ATOM 703 C C . ASP A 1 91 ? -9.088 2.460 -2.817 1.00 94.88 91 ASP A C 1
ATOM 705 O O . ASP A 1 91 ? -9.143 1.741 -3.815 1.00 94.88 91 ASP A O 1
ATOM 709 N N . ARG A 1 92 ? -8.804 3.765 -2.901 1.00 93.44 92 ARG A N 1
ATOM 710 C CA . ARG A 1 92 ? -8.541 4.435 -4.178 1.00 93.44 92 ARG A CA 1
ATOM 711 C C . ARG A 1 92 ? -7.219 3.973 -4.779 1.00 93.44 92 ARG A C 1
ATOM 713 O O . ARG A 1 92 ? -7.177 3.669 -5.964 1.00 93.44 92 ARG A O 1
ATOM 720 N N . ILE A 1 93 ? -6.179 3.850 -3.957 1.00 92.19 93 ILE A N 1
ATOM 721 C CA . ILE A 1 93 ? -4.879 3.308 -4.374 1.00 92.19 93 ILE A CA 1
ATOM 722 C C . ILE A 1 93 ? -5.044 1.896 -4.939 1.00 92.19 93 ILE A C 1
ATOM 724 O O . ILE A 1 93 ? -4.507 1.580 -5.996 1.00 92.19 93 ILE A O 1
ATOM 728 N N . THR A 1 94 ? -5.839 1.059 -4.270 1.00 90.81 94 THR A N 1
ATOM 729 C CA . THR A 1 94 ? -6.114 -0.310 -4.724 1.00 90.81 94 THR A CA 1
ATOM 730 C C . THR A 1 94 ? -6.785 -0.315 -6.099 1.00 90.81 94 THR A C 1
ATOM 732 O O . THR A 1 94 ? -6.350 -1.040 -6.989 1.00 90.81 94 THR A O 1
ATOM 735 N N . GLN A 1 95 ? -7.801 0.529 -6.303 1.00 92.62 95 GLN A N 1
ATOM 736 C CA . GLN A 1 95 ? -8.486 0.661 -7.594 1.00 92.62 95 GLN A CA 1
ATOM 737 C C . GLN A 1 95 ? -7.541 1.135 -8.705 1.00 92.62 95 GLN A C 1
ATOM 739 O O . GLN A 1 95 ? -7.517 0.540 -9.779 1.00 92.62 95 GLN A O 1
ATOM 744 N N . GLU A 1 96 ? -6.733 2.162 -8.437 1.00 90.88 96 GLU A N 1
ATOM 745 C CA . GLU A 1 96 ? -5.761 2.698 -9.397 1.00 90.88 96 GLU A CA 1
ATOM 746 C C . GLU A 1 96 ? -4.728 1.635 -9.802 1.00 90.88 96 GLU A C 1
ATOM 748 O O . GLU A 1 96 ? -4.462 1.454 -10.991 1.00 90.88 96 GLU A O 1
ATOM 753 N N . TYR A 1 97 ? -4.209 0.862 -8.842 1.00 89.56 97 TYR A N 1
ATOM 754 C CA . TYR A 1 97 ? -3.294 -0.241 -9.137 1.00 89.56 97 TYR A CA 1
ATOM 755 C C . TYR A 1 97 ? -3.961 -1.385 -9.908 1.00 89.56 97 TYR A C 1
ATOM 757 O O . TYR A 1 97 ? -3.345 -1.942 -10.816 1.00 89.56 97 TYR A O 1
ATOM 765 N N . GLU A 1 98 ? -5.213 -1.737 -9.602 1.00 89.38 98 GLU A N 1
ATOM 766 C CA . GLU A 1 98 ? -5.956 -2.739 -10.375 1.00 89.38 98 GLU A CA 1
ATOM 767 C C . GLU A 1 98 ? -6.183 -2.302 -11.828 1.00 89.38 98 GLU A C 1
ATOM 769 O O . GLU A 1 98 ? -6.105 -3.123 -12.746 1.00 89.38 98 GLU A O 1
ATOM 774 N N . GLU A 1 99 ? -6.491 -1.025 -12.049 1.00 89.00 99 GLU A N 1
ATOM 775 C CA . GLU A 1 99 ? -6.653 -0.446 -13.383 1.00 89.00 99 GLU A CA 1
ATOM 776 C C . GLU A 1 99 ? -5.329 -0.427 -14.145 1.00 89.00 99 GLU A C 1
ATOM 778 O O . GLU A 1 99 ? -5.272 -0.906 -15.281 1.00 89.00 99 GLU A O 1
ATOM 783 N N . ALA A 1 100 ? -4.255 0.042 -13.504 1.00 86.44 100 ALA A N 1
ATOM 784 C CA . ALA A 1 100 ? -2.916 0.041 -14.078 1.00 86.44 100 ALA A CA 1
ATOM 785 C C . ALA A 1 100 ? -2.470 -1.385 -14.442 1.00 86.44 100 ALA A C 1
ATOM 787 O O . ALA A 1 100 ? -1.957 -1.612 -15.537 1.00 86.44 100 ALA A O 1
ATOM 788 N N . TYR A 1 101 ? -2.729 -2.366 -13.572 1.00 86.62 101 TYR A N 1
ATOM 789 C CA . TYR A 1 101 ? -2.409 -3.770 -13.828 1.00 86.62 101 TYR A CA 1
ATOM 790 C C . TYR A 1 101 ? -3.178 -4.327 -15.033 1.00 86.62 101 TYR A C 1
ATOM 792 O O . TYR A 1 101 ? -2.592 -4.974 -15.901 1.00 86.62 101 TYR A O 1
ATOM 800 N N . LYS A 1 102 ? -4.485 -4.045 -15.133 1.00 86.00 102 LYS A N 1
ATOM 801 C CA . LYS A 1 102 ? -5.304 -4.451 -16.291 1.00 86.00 102 LYS A CA 1
ATOM 802 C C . LYS A 1 102 ? -4.817 -3.811 -17.591 1.00 86.00 102 LYS A C 1
ATOM 804 O O . LYS A 1 102 ? -4.861 -4.472 -18.623 1.00 86.00 102 LYS A O 1
ATOM 809 N N . ALA A 1 103 ? -4.377 -2.554 -17.545 1.00 81.69 103 ALA A N 1
ATOM 810 C CA . ALA A 1 103 ? -3.840 -1.849 -18.705 1.00 81.69 103 ALA A CA 1
ATOM 811 C C . ALA A 1 103 ? -2.464 -2.387 -19.130 1.00 81.69 103 ALA A C 1
ATOM 813 O O . ALA A 1 103 ? -2.211 -2.514 -20.321 1.00 81.69 103 ALA A O 1
ATOM 814 N N . ALA A 1 104 ? -1.599 -2.741 -18.176 1.00 77.81 104 ALA A N 1
ATOM 815 C CA . ALA A 1 104 ? -0.275 -3.306 -18.446 1.00 77.81 104 ALA A CA 1
ATOM 816 C C . ALA A 1 104 ? -0.318 -4.767 -18.935 1.00 77.81 104 ALA A C 1
ATOM 818 O O . ALA A 1 104 ? 0.630 -5.235 -19.561 1.00 77.81 104 ALA A O 1
ATOM 819 N N . ALA A 1 105 ? -1.400 -5.494 -18.640 1.00 68.62 105 ALA A N 1
ATOM 820 C CA . ALA A 1 105 ? -1.616 -6.868 -19.095 1.00 68.62 105 ALA A CA 1
ATOM 821 C C . ALA A 1 105 ? -2.191 -6.979 -20.527 1.00 68.62 105 ALA A C 1
ATOM 823 O O . ALA A 1 105 ? -2.388 -8.102 -21.002 1.00 68.62 105 ALA A O 1
ATOM 824 N N . GLN A 1 106 ? -2.493 -5.854 -21.192 1.00 54.56 106 GLN A N 1
ATOM 825 C CA . GLN A 1 106 ? -2.940 -5.778 -22.594 1.00 54.56 106 GLN A CA 1
ATOM 826 C C . GLN A 1 106 ? -1.777 -5.475 -23.539 1.00 54.56 106 GLN A C 1
ATOM 828 O O . GLN A 1 106 ? -1.791 -6.049 -24.653 1.00 54.56 106 GLN A O 1
#

Solvent-accessible surface area (backbone atoms only — not comparable to full-atom values): 6464 Å² total; per-residue (Å²): 135,84,86,75,96,75,78,76,72,78,94,78,80,76,84,76,78,61,93,45,68,66,58,45,49,50,54,50,51,53,59,60,41,59,83,71,59,77,81,65,85,63,74,87,50,63,35,74,59,40,74,75,46,34,81,64,47,49,48,47,47,51,54,37,50,53,32,36,76,72,67,76,34,54,73,68,56,39,51,49,32,49,52,56,29,32,75,74,44,45,52,58,32,51,51,36,43,54,50,36,50,58,61,72,75,108

pLDDT: mean 81.16, std 15.45, range [38.41, 96.94]

Secondary structure (DSSP, 8-state):
----S-----S-S--PPPSSHHHHHHHHHHHHHHTT----TTTT---HHIIIIIHHHHHHHHHHHHHHHTTSS-HHHHHHHHHHHIIIIIHHHHHHHHHHHHHHT-

Organism: NCBI:txid1138917

Foldseek 3Di:
DDDDPPPPDPPPDDDDQPPDVVVNVVVVVVVVCVVVDDDDLLVVQDAPLCVPCVVPLVVLLVVLVVCVVVVNDDPVRNVVSVVVSCVVCVVSRVVSSVVSSVVSVD

Mean predicted aligned error: 12.92 Å

Radius of gyration: 25.56 Å; Cα contacts (8 Å, |Δi|>4): 57; chains: 1; bounding box: 51×30×80 Å

Nearest PDB structures (foldseek):
  5zx2-assembly1_D  TM=5.975E-01  e=1.236E+00  Mycobacterium tuberculosis H37Rv
  6kon-assembly1_D  TM=4.936E-01  e=1.845E+00  Mycobacterium tuberculosis H37Rv
  6wmt-assembly1_D  TM=4.675E-01  e=3.272E+00  Francisella tularensis subsp. holarctica LVS
  4xls-assembly3_D  TM=4.693E-01  e=5.479E+00  Thermus aquaticus
  6o35-assembly1_A  TM=5.073E-01  e=8.181E+00  synthetic construct